Protein AF-A0A534B206-F1 (afdb_monomer)

pLDDT: mean 80.53, std 10.22, range [56.09, 91.62]

Mean predicted aligned error: 13.04 Å

Foldseek 3Di:
DVVVQVVVCVVVVHRDDDDDDPPPPPPQDPVRVVVVVLVVQLVVQQVVCCPDPVNVCCCVVPVDDDDSVPGDGDD

Secondary structure (DSSP, 8-state):
-HHHHHHHHHHHSS-PPP--------S--HHHHHHHHHHHHHHHHHHHHHT-HHHHHHHHHH-----GGG-----

Structure (mmCIF, N/CA/C/O backbone):
data_AF-A0A534B206-F1
#
_entry.id   AF-A0A534B206-F1
#
loop_
_atom_site.group_PDB
_atom_site.id
_atom_site.type_symbol
_atom_site.label_atom_id
_atom_site.label_alt_id
_atom_site.label_comp_id
_atom_site.label_asym_id
_atom_site.label_entity_id
_atom_site.label_seq_id
_atom_site.pdbx_PDB_ins_code
_atom_site.Cartn_x
_atom_site.Cartn_y
_atom_site.Cartn_z
_atom_site.occupancy
_atom_site.B_iso_or_equiv
_atom_site.auth_seq_id
_atom_site.auth_comp_id
_atom_site.auth_asym_id
_atom_site.auth_atom_id
_atom_site.pdbx_PDB_model_num
ATOM 1 N N . GLU A 1 1 ? -33.189 6.472 30.060 1.00 59.25 1 GLU A N 1
ATOM 2 C CA . GLU A 1 1 ? -33.027 7.815 29.473 1.00 59.25 1 GLU A CA 1
ATOM 3 C C . GLU A 1 1 ? -33.605 8.916 30.365 1.00 59.25 1 GLU A C 1
ATOM 5 O O . GLU A 1 1 ? -32.849 9.692 30.938 1.00 59.25 1 GLU A O 1
ATOM 10 N N . GLU A 1 2 ? -34.918 8.906 30.605 1.00 64.06 2 GLU A N 1
ATOM 11 C CA . GLU A 1 2 ? -35.642 9.965 31.333 1.00 64.06 2 GLU A CA 1
ATOM 12 C C . GLU A 1 2 ? -35.176 10.197 32.780 1.00 64.06 2 GLU A C 1
ATOM 14 O O . GLU A 1 2 ? -35.105 11.336 33.238 1.00 64.06 2 GLU A O 1
ATOM 19 N N . LYS A 1 3 ? -34.793 9.133 33.502 1.00 70.88 3 LYS A N 1
ATOM 20 C CA . LYS A 1 3 ? -34.283 9.254 34.881 1.00 70.88 3 LYS A CA 1
ATOM 21 C C . LYS A 1 3 ? -32.966 10.036 34.960 1.00 70.88 3 LYS A C 1
ATOM 23 O O . LYS A 1 3 ? -32.755 10.753 35.933 1.00 70.88 3 LYS A O 1
ATOM 28 N N . LEU A 1 4 ? -32.101 9.919 33.949 1.00 71.88 4 LEU A N 1
ATOM 29 C CA . LEU A 1 4 ? -30.810 10.613 33.924 1.00 71.88 4 LEU A CA 1
ATOM 30 C C . LEU A 1 4 ? -30.989 12.089 33.550 1.00 71.88 4 LEU A C 1
ATOM 32 O O . LEU A 1 4 ? -30.405 12.954 34.196 1.00 71.88 4 LEU A O 1
ATOM 36 N N . ALA A 1 5 ? -31.866 12.379 32.582 1.00 72.88 5 ALA A N 1
ATOM 37 C CA . ALA A 1 5 ? -32.229 13.750 32.217 1.00 72.88 5 ALA A CA 1
ATOM 38 C C . ALA A 1 5 ? -32.845 14.502 33.405 1.00 72.88 5 ALA A C 1
ATOM 40 O O . ALA A 1 5 ? -32.464 15.638 33.686 1.00 72.88 5 ALA A O 1
ATOM 41 N N . GLN A 1 6 ? -33.752 13.853 34.149 1.00 73.88 6 GLN A N 1
ATOM 42 C CA . GLN A 1 6 ? -34.352 14.438 35.350 1.00 73.88 6 GLN A CA 1
ATOM 43 C C . GLN A 1 6 ? -33.337 14.650 36.474 1.00 73.88 6 GLN A C 1
ATOM 45 O O . GLN A 1 6 ? -33.390 15.680 37.141 1.00 73.88 6 GLN A O 1
ATOM 50 N N . ALA A 1 7 ? -32.417 13.709 36.697 1.00 78.06 7 ALA A N 1
ATOM 51 C CA . ALA A 1 7 ? -31.383 13.859 37.720 1.00 78.06 7 ALA A CA 1
ATOM 52 C C . ALA A 1 7 ? -30.438 15.030 37.404 1.00 78.06 7 ALA A C 1
ATOM 54 O O . ALA A 1 7 ? -30.158 15.842 38.283 1.00 78.06 7 ALA A O 1
ATOM 55 N N . LEU A 1 8 ? -30.013 15.163 36.145 1.00 75.31 8 LEU A N 1
ATOM 56 C CA . LEU A 1 8 ? -29.141 16.254 35.707 1.00 75.31 8 LEU A CA 1
ATOM 57 C C . LEU A 1 8 ? -29.865 17.603 35.711 1.00 75.31 8 LEU A C 1
ATOM 59 O O . LEU A 1 8 ? -29.311 18.580 36.200 1.00 75.31 8 LEU A O 1
ATOM 63 N N . SER A 1 9 ? -31.126 17.652 35.278 1.00 77.88 9 SER A N 1
ATOM 64 C CA . SER A 1 9 ? -31.919 18.889 35.333 1.00 77.88 9 SER A CA 1
ATOM 65 C C . SER A 1 9 ? -32.165 19.356 36.773 1.00 77.88 9 SER A C 1
ATOM 67 O O . SER A 1 9 ? -32.143 20.548 37.054 1.00 77.88 9 SER A O 1
ATOM 69 N N . ARG A 1 10 ? -32.342 18.425 37.725 1.00 77.44 10 ARG A N 1
ATOM 70 C CA . ARG A 1 10 ? -32.438 18.755 39.160 1.00 77.44 10 ARG A CA 1
ATOM 71 C C . ARG A 1 10 ? -31.111 19.236 39.747 1.00 77.44 10 ARG A C 1
ATOM 73 O O . ARG A 1 10 ? -31.132 20.074 40.638 1.00 77.44 10 ARG A O 1
ATOM 80 N N . TYR A 1 11 ? -29.985 18.704 39.272 1.00 72.69 11 TYR A N 1
ATOM 81 C CA . TYR A 1 11 ? -28.652 19.100 39.730 1.00 72.69 11 TYR A CA 1
ATOM 82 C C . TYR A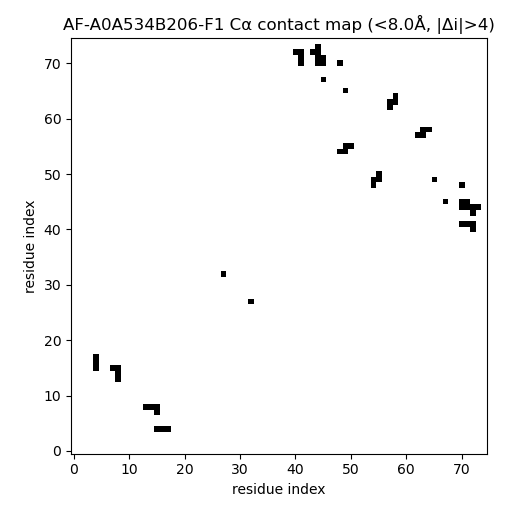 1 11 ? -28.238 20.481 39.203 1.00 72.69 11 TYR A C 1
ATOM 84 O O . TYR A 1 11 ? -27.694 21.283 39.954 1.00 72.69 11 TYR A O 1
ATOM 92 N N . PHE A 1 12 ? -28.526 20.774 37.932 1.00 77.25 12 PHE A N 1
ATOM 93 C CA . PHE A 1 12 ? -28.175 22.045 37.292 1.00 77.25 12 PHE A CA 1
ATOM 94 C C . PHE A 1 12 ? -29.250 23.135 37.438 1.00 77.25 12 PHE A C 1
ATOM 96 O O . PHE A 1 12 ? -28.983 24.287 37.119 1.00 77.25 12 PHE A O 1
ATOM 103 N N . GLY A 1 13 ? -30.447 22.797 37.934 1.00 74.44 13 GLY A N 1
ATOM 104 C CA . GLY A 1 13 ? -31.543 23.750 38.162 1.00 74.44 13 GLY A CA 1
ATOM 105 C C . GLY A 1 13 ? -32.250 24.234 36.890 1.00 74.44 13 GLY A C 1
ATOM 106 O O . GLY A 1 13 ? -33.162 25.053 36.974 1.00 74.44 13 GLY A O 1
ATOM 107 N N . GLU A 1 14 ? -31.870 23.709 35.727 1.00 77.88 14 GLU A N 1
ATOM 108 C CA . GLU A 1 14 ? -32.372 24.096 34.409 1.00 77.88 14 GLU A CA 1
ATOM 109 C C . GLU A 1 14 ? -32.687 22.850 33.564 1.00 77.88 14 GLU A C 1
ATOM 111 O O . GLU A 1 14 ? -32.116 21.780 33.799 1.00 77.88 14 GLU A O 1
ATOM 116 N N . PRO A 1 15 ? -33.608 22.937 32.585 1.00 72.81 15 PRO A N 1
ATOM 117 C CA . PRO A 1 15 ? -33.945 21.802 31.733 1.00 72.81 15 PRO A CA 1
ATOM 118 C C . PRO A 1 15 ? -32.765 21.425 30.822 1.00 72.81 15 PRO A C 1
ATOM 120 O O . PRO A 1 15 ? -32.432 22.146 29.883 1.00 72.81 15 PRO A O 1
ATOM 123 N N . VAL A 1 16 ? -32.159 20.258 31.064 1.00 73.56 16 VAL A N 1
ATOM 124 C CA . VAL A 1 16 ? -31.043 19.732 30.259 1.00 73.56 16 VAL A CA 1
ATOM 125 C C . VAL A 1 16 ? -31.576 18.786 29.182 1.00 73.56 16 VAL A C 1
ATOM 127 O O . VAL A 1 16 ? -32.234 17.788 29.484 1.00 73.56 16 VAL A O 1
ATOM 130 N N . ARG A 1 17 ? -31.259 19.064 27.911 1.00 76.69 17 ARG A N 1
ATOM 131 C CA . ARG A 1 17 ? -31.503 18.130 26.802 1.00 76.69 17 ARG A CA 1
ATOM 132 C C . ARG A 1 17 ? -30.360 17.115 26.739 1.00 76.69 17 ARG A C 1
ATOM 134 O O . ARG A 1 17 ? -29.216 17.493 26.514 1.00 76.69 17 ARG A O 1
ATOM 141 N N . LEU A 1 18 ? -30.681 15.836 26.927 1.00 71.62 18 LEU A N 1
ATOM 142 C CA . LEU A 1 18 ? -29.746 14.732 26.710 1.00 71.62 18 LEU A CA 1
ATOM 143 C C . LEU A 1 18 ? -29.892 14.200 25.287 1.00 71.62 18 LEU A C 1
ATOM 145 O O . LEU A 1 18 ? -31.002 13.913 24.848 1.00 71.62 18 LEU A O 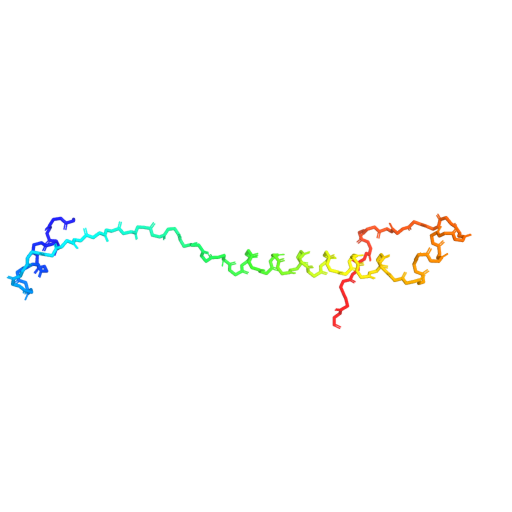1
ATOM 149 N N . GLU A 1 19 ? -28.769 14.042 24.597 1.00 75.88 19 GLU A N 1
ATOM 150 C CA . GLU A 1 19 ? -28.689 13.374 23.302 1.00 75.88 19 GLU A CA 1
ATOM 151 C C . GLU A 1 19 ? -27.696 12.215 23.423 1.00 75.88 19 GLU A C 1
ATOM 153 O O . GLU A 1 19 ? -26.513 12.417 23.703 1.00 75.88 19 GLU A O 1
ATOM 158 N N . PHE A 1 20 ? -28.183 10.985 23.264 1.00 67.38 20 PHE A N 1
ATOM 159 C CA . PHE A 1 20 ? -27.339 9.795 23.262 1.00 67.38 20 PHE A CA 1
ATOM 160 C C . PHE A 1 20 ? -26.888 9.515 21.833 1.00 67.38 20 PHE A C 1
ATOM 162 O O . PHE A 1 20 ? -27.619 8.921 21.045 1.00 67.38 20 PHE A O 1
ATOM 169 N N . GLN A 1 21 ? -25.670 9.927 21.494 1.00 66.56 21 GLN A N 1
ATOM 170 C CA . GLN A 1 21 ? -25.045 9.516 20.242 1.00 66.56 21 GLN A CA 1
ATOM 171 C C . GLN A 1 21 ? -24.280 8.213 20.459 1.00 66.56 21 GLN A C 1
ATOM 173 O O . GLN A 1 21 ? -23.227 8.181 21.096 1.00 66.56 21 GLN A O 1
ATOM 178 N N . VAL A 1 22 ? -24.804 7.121 19.900 1.00 63.72 22 VAL A N 1
ATOM 179 C CA . VAL A 1 22 ? -24.021 5.899 19.706 1.00 63.72 22 VAL A CA 1
ATOM 180 C C . VAL A 1 22 ? -23.092 6.160 18.527 1.00 63.72 22 VAL A C 1
ATOM 182 O O . VAL A 1 22 ? -23.432 5.901 17.374 1.00 63.72 22 VAL A O 1
ATOM 185 N N . LEU A 1 23 ? -21.914 6.712 18.809 1.00 61.84 23 LEU A N 1
ATOM 186 C CA . LEU A 1 23 ? -20.831 6.698 17.840 1.00 61.84 23 LEU A CA 1
ATOM 187 C C . LEU A 1 23 ? -20.428 5.233 17.665 1.00 61.84 23 LEU A C 1
ATOM 189 O O . LEU A 1 23 ? -19.770 4.650 18.527 1.00 61.84 23 LEU A O 1
ATOM 193 N N . SER A 1 24 ? -20.837 4.622 16.549 1.00 59.66 24 SER A N 1
ATOM 194 C CA . SER A 1 24 ? -20.084 3.488 16.022 1.00 59.66 24 SER A CA 1
ATOM 195 C C . SER A 1 24 ? -18.658 3.992 15.905 1.00 59.66 24 SER A C 1
ATOM 197 O O . SER A 1 24 ? -18.423 4.993 15.229 1.00 59.66 24 SER A O 1
ATOM 199 N N . ALA A 1 25 ? -17.746 3.407 16.674 1.00 56.09 25 ALA A N 1
ATOM 200 C CA . ALA A 1 25 ? -16.361 3.818 16.693 1.00 56.09 25 ALA A CA 1
ATOM 201 C C . ALA A 1 25 ? -15.823 3.782 15.254 1.00 56.09 25 ALA A C 1
ATOM 203 O O . ALA A 1 25 ? -15.425 2.739 14.752 1.00 56.09 25 ALA A O 1
ATOM 204 N N . GLY A 1 26 ? -15.796 4.945 14.601 1.00 57.72 26 GLY A N 1
ATOM 205 C CA . GLY A 1 26 ? -15.122 5.181 13.326 1.00 57.72 26 GLY A CA 1
ATOM 206 C C . GLY A 1 26 ? -13.599 5.175 13.470 1.00 57.72 26 GLY A C 1
ATOM 207 O O . GLY A 1 26 ? -12.898 5.644 12.580 1.00 57.72 26 GLY A O 1
ATOM 208 N N . ALA A 1 27 ? -13.078 4.679 14.595 1.00 62.25 27 ALA A N 1
ATOM 209 C CA . ALA A 1 27 ? -11.677 4.358 14.741 1.00 62.25 27 ALA A CA 1
ATOM 210 C C . ALA A 1 27 ? -11.456 2.999 14.074 1.00 62.25 27 ALA A C 1
ATOM 212 O O . ALA A 1 27 ? -11.923 1.971 14.571 1.00 62.25 27 ALA A O 1
ATOM 213 N N . GLU A 1 28 ? -10.765 3.003 12.931 1.00 62.47 28 GLU A N 1
ATOM 214 C CA . GLU A 1 28 ? -10.220 1.780 12.346 1.00 62.47 28 GLU A CA 1
ATOM 215 C C . GLU A 1 28 ? -9.543 0.977 13.466 1.00 62.47 28 GLU A C 1
ATOM 217 O O . GLU A 1 28 ? -8.730 1.505 14.231 1.00 62.47 28 GLU A O 1
ATOM 222 N N . THR A 1 29 ? -9.905 -0.300 13.606 1.00 78.62 29 THR A N 1
ATOM 223 C CA . THR A 1 29 ? -9.218 -1.156 14.576 1.00 78.62 29 THR A CA 1
ATOM 224 C C . THR A 1 29 ? -7.727 -1.203 14.219 1.00 78.62 29 THR A C 1
ATOM 226 O O . THR A 1 29 ? -7.379 -1.081 13.041 1.00 78.62 29 THR A O 1
ATOM 229 N N . PRO A 1 30 ? -6.815 -1.424 15.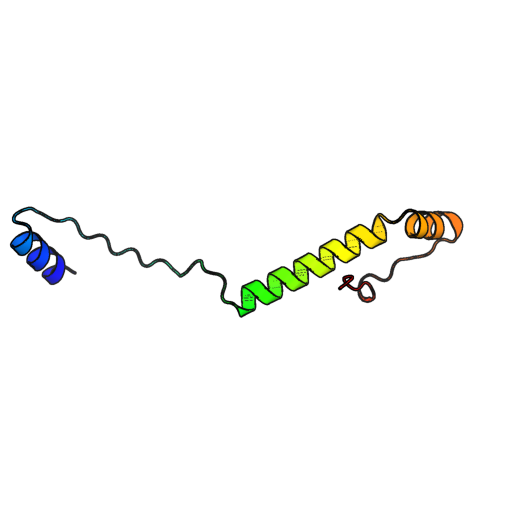180 1.00 77.94 30 PRO A N 1
ATOM 230 C CA . PRO A 1 30 ? -5.386 -1.521 14.876 1.00 77.94 30 PRO A CA 1
ATOM 231 C C . PRO A 1 30 ? -5.060 -2.520 13.752 1.00 77.94 30 PRO A C 1
ATOM 233 O O . PRO A 1 30 ? -4.158 -2.284 12.952 1.00 77.94 30 PRO A O 1
ATOM 236 N N . ALA A 1 31 ? -5.836 -3.604 13.640 1.00 83.00 31 ALA A N 1
ATOM 237 C CA . ALA A 1 31 ? -5.710 -4.578 12.558 1.00 83.00 31 ALA A CA 1
ATOM 238 C C . ALA A 1 31 ? -6.122 -4.014 11.184 1.00 83.00 31 ALA A C 1
ATOM 240 O O . ALA A 1 31 ? -5.452 -4.281 10.187 1.00 83.00 31 ALA A O 1
ATOM 241 N N . LEU A 1 32 ? -7.200 -3.223 11.125 1.00 84.88 32 LEU A N 1
ATOM 242 C CA . LEU A 1 32 ? -7.632 -2.529 9.906 1.00 84.88 32 LEU A CA 1
ATOM 243 C C . LEU A 1 32 ? -6.606 -1.473 9.478 1.00 84.88 32 LEU A C 1
ATOM 245 O O . LEU A 1 32 ? -6.218 -1.454 8.312 1.00 84.88 32 LEU A O 1
ATOM 249 N N . LEU A 1 33 ? -6.087 -0.686 10.427 1.00 86.06 33 LEU A N 1
ATOM 250 C CA . LEU A 1 33 ? -5.027 0.294 10.170 1.00 86.06 33 LEU A CA 1
ATOM 251 C C . LEU A 1 33 ? -3.769 -0.364 9.599 1.00 86.06 33 LEU A C 1
ATOM 253 O O . LEU A 1 33 ? -3.269 0.066 8.563 1.00 86.06 33 LEU A O 1
ATOM 257 N N . ALA A 1 34 ? -3.273 -1.427 10.239 1.00 86.06 34 ALA A N 1
ATOM 258 C CA . ALA A 1 34 ? -2.070 -2.124 9.789 1.00 86.06 34 ALA A CA 1
ATOM 259 C C . ALA A 1 34 ? -2.232 -2.696 8.373 1.00 86.06 34 ALA A C 1
ATOM 261 O O . ALA A 1 34 ? -1.338 -2.563 7.536 1.00 86.06 34 ALA A O 1
ATOM 262 N N . ARG A 1 35 ? -3.400 -3.283 8.082 1.00 87.56 35 ARG A N 1
ATOM 263 C CA . ARG A 1 35 ? -3.728 -3.775 6.743 1.00 87.56 35 ARG A CA 1
ATOM 264 C C . ARG A 1 35 ? -3.737 -2.642 5.718 1.00 87.56 35 ARG A C 1
ATOM 266 O O . ARG A 1 35 ? -3.107 -2.768 4.673 1.00 87.56 35 ARG A O 1
ATOM 273 N N . ARG A 1 36 ? -4.405 -1.530 6.030 1.00 88.62 36 ARG A N 1
ATOM 274 C CA . ARG A 1 36 ? -4.505 -0.368 5.143 1.00 88.62 36 ARG A CA 1
ATOM 275 C C . ARG A 1 36 ? -3.135 0.236 4.836 1.00 88.62 36 ARG A C 1
ATOM 277 O O . ARG A 1 36 ? -2.861 0.541 3.680 1.00 88.62 36 ARG A O 1
ATOM 284 N N . VAL A 1 37 ? -2.274 0.379 5.842 1.00 89.81 37 VAL A N 1
ATOM 285 C CA . VAL A 1 37 ? -0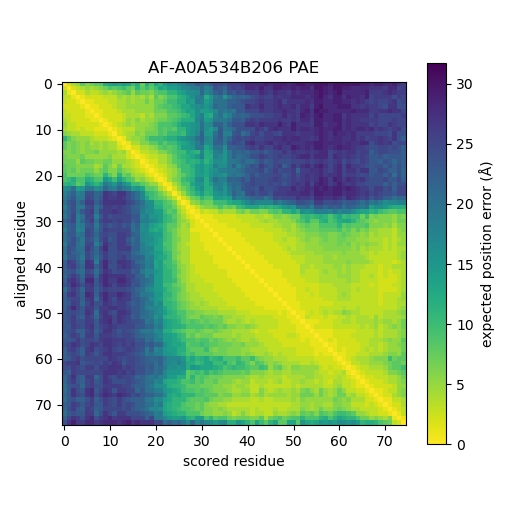.901 0.880 5.662 1.00 89.81 37 VAL A CA 1
ATOM 286 C C . VAL A 1 37 ? -0.102 -0.056 4.755 1.00 89.81 37 VAL A C 1
ATOM 288 O O . VAL A 1 37 ? 0.478 0.402 3.775 1.00 89.81 37 VAL A O 1
ATOM 291 N N . SER A 1 38 ? -0.147 -1.369 5.000 1.00 88.62 38 SER A N 1
ATOM 292 C CA . SER A 1 38 ? 0.549 -2.350 4.157 1.00 88.62 38 SER A CA 1
ATOM 293 C C . SER A 1 38 ? 0.068 -2.326 2.697 1.00 88.62 38 SER A C 1
ATOM 295 O O . SER A 1 38 ? 0.881 -2.357 1.771 1.00 88.62 38 SER A O 1
ATOM 297 N N . GLU A 1 39 ? -1.244 -2.222 2.472 1.00 90.25 39 GLU A N 1
ATOM 298 C CA . GLU A 1 39 ? -1.824 -2.098 1.129 1.00 90.25 39 GLU A CA 1
ATOM 299 C C . GLU A 1 39 ? -1.376 -0.798 0.435 1.00 90.25 39 GLU A C 1
ATOM 301 O O . GLU A 1 39 ? -1.051 -0.802 -0.756 1.00 90.25 39 GLU A O 1
ATOM 306 N N . GLN A 1 40 ? -1.297 0.312 1.176 1.00 90.88 40 GLN A N 1
ATOM 307 C CA . GLN A 1 40 ? -0.814 1.593 0.658 1.00 90.88 40 GLN A CA 1
ATOM 308 C C . GLN A 1 40 ? 0.668 1.550 0.278 1.00 90.88 40 GLN A C 1
ATOM 310 O O . GLN A 1 40 ? 1.032 2.056 -0.787 1.00 90.88 40 GLN A O 1
ATOM 315 N N . GLU A 1 41 ? 1.511 0.926 1.100 1.00 91.00 41 GLU A N 1
ATOM 316 C CA . GLU A 1 41 ? 2.939 0.750 0.823 1.00 91.00 41 GLU A CA 1
ATOM 317 C C . GLU A 1 41 ? 3.170 -0.097 -0.432 1.00 91.00 41 GLU A C 1
ATOM 319 O O . GLU A 1 41 ? 3.956 0.283 -1.302 1.00 91.00 41 GLU A O 1
ATOM 324 N N . LEU A 1 42 ? 2.433 -1.202 -0.588 1.00 89.69 42 LEU A N 1
ATOM 325 C CA . LEU A 1 42 ? 2.488 -2.036 -1.792 1.00 89.69 42 LEU A CA 1
ATOM 326 C C . LEU A 1 42 ? 2.065 -1.258 -3.043 1.00 89.69 42 LEU A C 1
ATOM 328 O O . LEU A 1 42 ? 2.742 -1.312 -4.072 1.00 89.69 42 LEU A O 1
ATOM 332 N N . ALA A 1 43 ? 0.978 -0.490 -2.960 1.00 89.94 43 ALA A N 1
ATOM 333 C CA . ALA A 1 43 ? 0.506 0.332 -4.071 1.00 89.94 43 ALA A CA 1
ATOM 334 C C . ALA A 1 43 ? 1.476 1.475 -4.418 1.00 89.94 43 ALA A C 1
ATOM 336 O O . ALA A 1 43 ? 1.594 1.866 -5.582 1.00 89.94 43 ALA A O 1
ATOM 337 N N . ALA A 1 44 ? 2.161 2.046 -3.426 1.00 90.38 44 ALA A N 1
ATOM 338 C CA . ALA A 1 44 ? 3.210 3.036 -3.645 1.00 90.38 44 ALA A CA 1
ATOM 339 C C . ALA A 1 44 ? 4.431 2.406 -4.328 1.00 90.38 44 ALA A C 1
ATOM 341 O O . ALA A 1 44 ? 4.895 2.937 -5.334 1.00 90.38 44 ALA A O 1
ATOM 342 N N . ALA A 1 45 ? 4.883 1.242 -3.855 1.00 90.31 45 ALA A N 1
ATOM 343 C CA . ALA A 1 45 ? 6.002 0.505 -4.436 1.00 90.31 45 ALA A CA 1
ATOM 344 C C . ALA A 1 45 ? 5.745 0.125 -5.900 1.00 90.31 45 ALA A C 1
ATOM 346 O O . ALA A 1 45 ? 6.593 0.349 -6.758 1.00 90.31 45 ALA A O 1
ATOM 347 N N . ARG A 1 46 ? 4.537 -0.370 -6.199 1.00 89.81 46 ARG A N 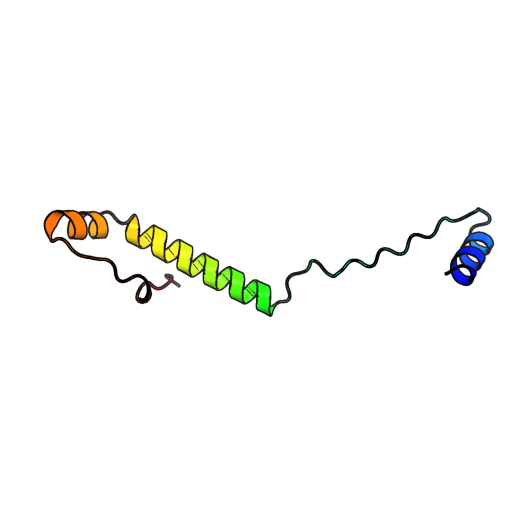1
ATOM 348 C CA . ARG A 1 46 ? 4.085 -0.680 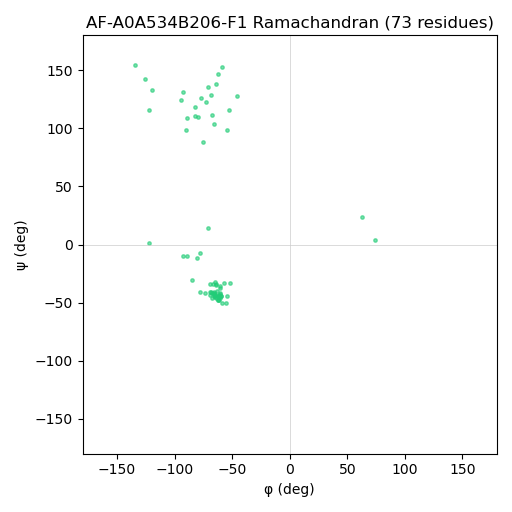-7.561 1.00 89.81 46 ARG A CA 1
ATOM 349 C C . ARG A 1 46 ? 4.211 0.530 -8.486 1.00 89.81 46 ARG A C 1
ATOM 351 O O . ARG A 1 46 ? 4.812 0.435 -9.549 1.00 89.81 46 ARG A O 1
ATOM 358 N N . ARG A 1 47 ? 3.683 1.678 -8.052 1.00 89.38 47 ARG A N 1
ATOM 359 C CA . ARG A 1 47 ? 3.726 2.927 -8.826 1.00 89.38 47 ARG A CA 1
ATOM 360 C C . ARG A 1 47 ? 5.146 3.452 -9.003 1.00 89.38 47 ARG A C 1
ATOM 362 O O . ARG A 1 47 ? 5.474 3.905 -10.091 1.00 89.38 47 ARG A O 1
ATOM 369 N N . ALA A 1 48 ? 5.968 3.396 -7.959 1.00 89.81 48 ALA A N 1
ATOM 370 C CA . ALA A 1 48 ? 7.355 3.845 -8.016 1.00 89.81 48 ALA A CA 1
ATOM 371 C C . ALA A 1 48 ? 8.187 2.988 -8.979 1.00 89.81 48 ALA A C 1
ATOM 373 O O . ALA A 1 48 ? 8.915 3.537 -9.800 1.00 89.81 48 ALA A O 1
ATOM 374 N N . PHE A 1 49 ? 8.021 1.663 -8.925 1.00 89.56 49 PHE A N 1
ATOM 375 C CA . PHE A 1 49 ? 8.686 0.730 -9.832 1.00 89.56 49 PHE A CA 1
ATOM 376 C C . PHE A 1 49 ? 8.239 0.934 -11.283 1.00 89.56 49 PHE A C 1
ATOM 378 O O . PHE A 1 49 ? 9.067 1.042 -12.182 1.00 89.56 49 PHE A O 1
A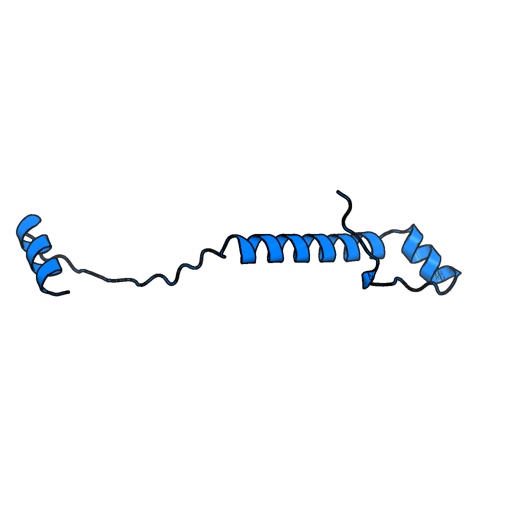TOM 385 N N . ASP A 1 50 ? 6.932 1.063 -11.525 1.00 87.44 50 ASP A N 1
ATOM 386 C CA . ASP A 1 50 ? 6.418 1.313 -12.874 1.00 87.44 50 ASP A CA 1
ATOM 387 C C . ASP A 1 50 ? 6.862 2.681 -13.422 1.00 87.44 50 ASP A C 1
ATOM 389 O O . ASP A 1 50 ? 7.067 2.814 -14.626 1.00 87.44 50 ASP A O 1
ATOM 393 N N . ALA A 1 51 ? 7.027 3.698 -12.573 1.00 88.00 51 ALA A N 1
ATOM 394 C CA . ALA A 1 51 ? 7.508 5.020 -12.978 1.00 88.00 51 ALA A CA 1
ATOM 395 C C . ALA A 1 51 ? 9.032 5.082 -13.190 1.00 88.00 51 ALA A C 1
ATOM 397 O O . ALA A 1 51 ? 9.543 6.106 -13.648 1.00 88.00 51 ALA A O 1
ATOM 398 N N . GLU A 1 52 ? 9.770 4.020 -12.858 1.00 91.62 52 GLU A N 1
ATOM 399 C CA . GLU A 1 52 ? 11.222 4.015 -12.956 1.00 91.62 52 GLU A CA 1
ATOM 400 C C . GLU A 1 52 ? 11.672 4.067 -14.433 1.00 91.62 52 GLU A C 1
ATOM 402 O O . GLU A 1 52 ? 11.256 3.227 -15.243 1.00 91.62 52 GLU A O 1
ATOM 407 N N . PRO A 1 53 ? 12.567 5.001 -14.816 1.00 90.12 53 PRO A N 1
ATOM 408 C CA . PRO A 1 53 ? 13.032 5.129 -16.199 1.00 90.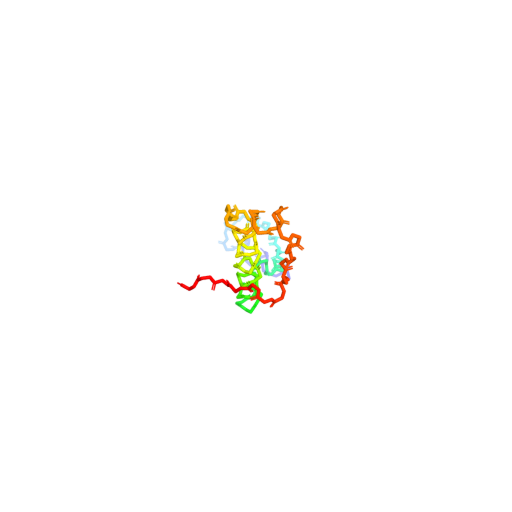12 53 PRO A CA 1
ATOM 409 C C . PRO A 1 53 ? 13.672 3.850 -16.756 1.00 90.12 53 PRO A C 1
ATOM 411 O O . PRO A 1 53 ? 13.544 3.559 -17.945 1.00 90.12 53 PRO A O 1
ATOM 414 N N . GLY A 1 54 ? 14.341 3.066 -15.904 1.00 89.88 54 GLY A N 1
ATOM 415 C CA . GLY A 1 54 ? 14.924 1.778 -16.284 1.00 89.88 54 GLY A CA 1
ATOM 416 C C . GLY A 1 54 ? 13.863 0.739 -16.652 1.00 89.88 54 GLY A C 1
ATOM 417 O O . GLY A 1 54 ? 13.994 0.060 -17.671 1.00 89.88 54 GLY A O 1
ATOM 418 N N . VAL A 1 55 ? 12.780 0.662 -15.872 1.00 88.19 55 VAL A N 1
ATOM 419 C CA . VAL A 1 55 ? 11.646 -0.237 -16.130 1.00 88.19 55 VAL A CA 1
ATOM 420 C C . VAL A 1 55 ? 10.940 0.158 -17.423 1.00 88.19 55 VAL A C 1
ATOM 422 O O . VAL A 1 55 ? 10.700 -0.703 -18.266 1.00 88.19 55 VAL A O 1
ATOM 425 N N . GLN A 1 56 ? 10.679 1.449 -17.640 1.00 89.12 56 GLN A N 1
ATOM 426 C CA . GLN A 1 56 ? 10.099 1.934 -18.899 1.00 89.12 56 GLN A CA 1
ATOM 427 C C . GLN A 1 56 ? 10.999 1.619 -20.099 1.00 89.12 56 GLN A C 1
ATOM 429 O O . GLN A 1 56 ? 10.538 1.042 -21.082 1.00 89.12 56 GLN A O 1
ATOM 434 N N . GLY A 1 57 ? 12.307 1.868 -19.984 1.00 90.44 57 GLY A N 1
ATOM 435 C CA . GLY A 1 57 ? 13.266 1.530 -21.034 1.00 90.44 57 GLY A CA 1
ATOM 436 C C . GLY A 1 57 ? 13.322 0.030 -21.346 1.00 90.44 57 GLY A C 1
ATOM 437 O O . GLY A 1 57 ? 13.431 -0.349 -22.510 1.00 90.44 57 GLY A O 1
ATOM 438 N N . LEU A 1 58 ? 13.211 -0.837 -20.334 1.00 89.94 58 LEU A N 1
ATOM 439 C CA . LEU A 1 58 ? 13.153 -2.291 -20.522 1.00 89.94 58 LEU A CA 1
ATOM 440 C C . LEU A 1 58 ? 11.858 -2.731 -21.217 1.00 89.94 58 LEU A C 1
ATOM 442 O O . LEU A 1 58 ? 11.893 -3.579 -22.111 1.00 89.94 58 LEU A O 1
ATOM 446 N N . ARG A 1 59 ? 10.722 -2.139 -20.838 1.00 89.56 59 ARG A N 1
ATOM 447 C CA . ARG A 1 59 ? 9.421 -2.400 -21.467 1.00 89.56 59 ARG A CA 1
ATOM 448 C C . ARG A 1 59 ? 9.424 -1.997 -22.939 1.00 89.56 59 ARG A C 1
ATOM 450 O O . ARG A 1 59 ? 9.029 -2.794 -23.782 1.00 89.56 59 ARG A O 1
ATOM 457 N N . GLU A 1 60 ? 9.909 -0.799 -23.250 1.00 89.06 60 GLU A N 1
ATOM 458 C CA . GLU A 1 60 ? 9.931 -0.262 -24.614 1.00 89.06 60 GLU A CA 1
ATOM 459 C C . GLU A 1 60 ? 10.928 -0.991 -25.520 1.00 89.06 60 GLU A C 1
ATOM 461 O O . GLU A 1 60 ? 10.608 -1.307 -26.664 1.00 89.06 60 GLU A O 1
ATOM 466 N N . ARG A 1 61 ? 12.139 -1.274 -25.024 1.00 89.56 61 ARG A N 1
ATOM 467 C CA . ARG A 1 61 ? 13.222 -1.832 -25.854 1.00 89.56 61 ARG A CA 1
ATOM 468 C C . ARG A 1 61 ? 13.167 -3.346 -25.992 1.00 89.56 61 ARG A C 1
ATOM 470 O O . ARG A 1 61 ? 13.614 -3.872 -27.006 1.00 89.56 61 ARG A O 1
ATOM 477 N N . PHE A 1 62 ? 12.664 -4.042 -24.976 1.00 88.75 62 PHE A N 1
ATOM 478 C CA . PHE A 1 62 ? 12.710 -5.504 -24.908 1.00 88.75 62 PHE A CA 1
ATOM 479 C C . PHE A 1 62 ? 11.327 -6.150 -24.779 1.00 88.75 62 PHE A C 1
ATOM 481 O O . PHE A 1 62 ? 11.245 -7.371 -24.668 1.00 88.75 62 PHE A O 1
ATOM 488 N N . GLY A 1 63 ? 10.240 -5.367 -24.766 1.00 88.00 63 GLY A N 1
ATOM 489 C CA . GLY A 1 63 ? 8.893 -5.898 -24.536 1.00 88.00 63 GLY A CA 1
ATOM 490 C C . GLY A 1 63 ? 8.735 -6.525 -23.149 1.00 88.00 63 GLY A C 1
ATOM 491 O O . GLY A 1 63 ? 7.897 -7.405 -22.953 1.00 88.00 63 GLY A O 1
ATOM 492 N N . ALA A 1 64 ? 9.572 -6.119 -22.188 1.00 87.62 64 ALA A N 1
ATOM 493 C CA . ALA A 1 64 ? 9.539 -6.666 -20.842 1.00 87.62 64 ALA A CA 1
ATOM 494 C C . ALA A 1 64 ? 8.185 -6.379 -20.176 1.00 87.62 64 ALA A C 1
ATOM 496 O O . ALA A 1 64 ? 7.567 -5.342 -20.409 1.00 87.62 64 ALA A O 1
ATOM 497 N N . THR A 1 65 ? 7.725 -7.294 -19.324 1.00 85.81 65 THR A N 1
ATOM 498 C CA . THR A 1 65 ? 6.482 -7.132 -18.559 1.00 85.81 65 THR A CA 1
ATOM 499 C C . THR A 1 65 ? 6.793 -7.167 -17.073 1.00 85.81 65 THR A C 1
ATOM 501 O O . THR A 1 65 ? 7.519 -8.041 -16.603 1.00 85.81 65 THR A O 1
ATOM 504 N N . VAL A 1 66 ? 6.238 -6.212 -16.329 1.00 84.44 66 VAL A N 1
ATOM 505 C CA . VAL A 1 66 ? 6.358 -6.172 -14.870 1.00 84.44 66 VAL A CA 1
ATOM 506 C C . VAL A 1 66 ? 5.406 -7.194 -14.268 1.00 84.44 66 VAL A C 1
ATOM 508 O O . VAL A 1 66 ? 4.205 -7.151 -14.537 1.00 84.44 66 VAL A O 1
ATOM 511 N N . LEU A 1 67 ? 5.935 -8.084 -13.428 1.00 88.06 67 LEU A N 1
ATOM 512 C CA . LEU A 1 67 ? 5.126 -9.004 -12.636 1.00 88.06 67 LEU A CA 1
ATOM 513 C C . LEU A 1 67 ? 4.618 -8.276 -11.378 1.00 88.06 67 LEU A C 1
ATOM 515 O O . LEU A 1 67 ? 5.413 -7.954 -10.494 1.00 88.06 67 LEU A O 1
ATOM 519 N N . PRO A 1 68 ? 3.306 -7.996 -11.279 1.00 81.12 68 PRO A N 1
ATOM 520 C CA . PRO A 1 68 ? 2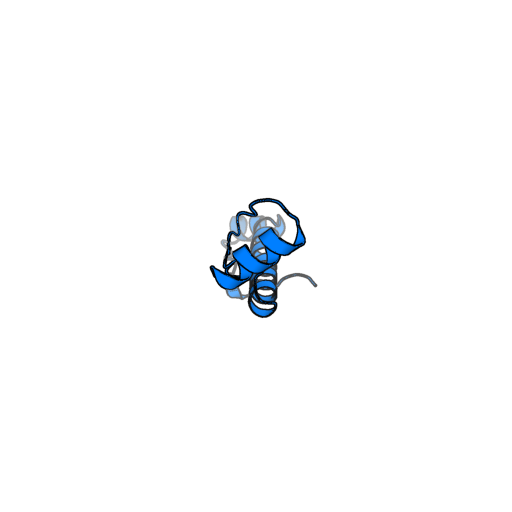.720 -7.199 -10.199 1.00 81.12 68 PRO A CA 1
ATOM 521 C C . PRO A 1 68 ? 3.045 -7.719 -8.802 1.00 81.12 68 PRO A C 1
ATOM 523 O O . PRO A 1 68 ? 3.385 -6.961 -7.896 1.00 81.12 68 PRO A O 1
ATOM 526 N N . ASP A 1 69 ? 2.935 -9.037 -8.662 1.00 84.31 69 ASP A N 1
ATOM 527 C CA . ASP A 1 69 ? 2.888 -9.733 -7.378 1.00 84.31 69 ASP A CA 1
ATOM 528 C C . ASP A 1 69 ? 4.288 -9.923 -6.777 1.00 84.31 69 ASP A C 1
ATOM 530 O O . ASP A 1 69 ? 4.450 -10.265 -5.598 1.00 84.31 69 ASP A O 1
ATOM 534 N N . THR A 1 70 ? 5.320 -9.671 -7.588 1.00 88.00 70 THR A N 1
ATOM 535 C CA . THR A 1 70 ? 6.723 -9.737 -7.182 1.00 88.00 70 THR A CA 1
ATOM 536 C C . THR A 1 70 ? 7.266 -8.388 -6.720 1.00 88.00 70 THR A C 1
ATOM 538 O O . THR A 1 70 ? 8.366 -8.347 -6.175 1.00 88.00 70 THR A O 1
ATOM 541 N N . VAL A 1 71 ? 6.524 -7.289 -6.904 1.00 86.25 71 VAL A N 1
ATOM 542 C CA . VAL A 1 71 ? 6.952 -5.968 -6.426 1.00 86.25 71 VAL A CA 1
ATOM 543 C C . VAL A 1 71 ? 6.874 -5.927 -4.898 1.00 86.25 71 VAL A C 1
ATOM 545 O O . VAL A 1 71 ? 5.920 -6.413 -4.282 1.00 86.25 71 VAL A O 1
ATOM 548 N N . ARG A 1 72 ? 7.916 -5.383 -4.266 1.00 87.75 72 ARG A N 1
ATOM 549 C CA . ARG A 1 72 ? 8.046 -5.283 -2.809 1.00 87.75 72 ARG A CA 1
ATOM 550 C C . ARG A 1 72 ? 8.305 -3.829 -2.407 1.00 87.75 72 ARG A C 1
ATOM 552 O O . ARG A 1 72 ? 9.042 -3.149 -3.119 1.00 87.75 72 ARG A O 1
ATOM 559 N N . PRO A 1 73 ? 7.743 -3.353 -1.283 1.00 84.94 73 PRO A N 1
ATOM 560 C CA . PRO A 1 73 ? 8.100 -2.054 -0.732 1.00 84.94 73 PRO A CA 1
ATOM 561 C C . PRO A 1 73 ? 9.566 -2.048 -0.300 1.00 84.94 73 PRO A C 1
ATOM 563 O O . PRO A 1 73 ? 10.052 -3.022 0.281 1.00 84.94 73 PRO A O 1
ATOM 566 N N . VAL A 1 74 ? 10.263 -0.952 -0.588 1.00 77.81 74 VAL A N 1
ATOM 567 C CA . VAL A 1 74 ? 11.592 -0.675 -0.034 1.00 77.81 74 VAL A CA 1
ATOM 568 C C . VAL A 1 74 ? 11.423 -0.305 1.441 1.00 77.81 74 VAL A C 1
ATOM 570 O O . VAL A 1 74 ? 10.633 0.583 1.756 1.00 77.81 74 VAL A O 1
ATOM 573 N N . LYS A 1 75 ? 12.098 -1.054 2.320 1.00 59.53 75 LYS A N 1
ATOM 574 C CA . LYS A 1 75 ? 12.123 -0.830 3.774 1.00 59.53 75 LYS A CA 1
ATOM 575 C C . LYS A 1 75 ? 13.021 0.338 4.149 1.00 59.53 75 LYS A C 1
ATOM 577 O O . LYS A 1 75 ? 14.056 0.505 3.466 1.00 59.53 75 LYS A O 1
#

Sequence (75 aa):
EEKLAQALSRYFGEPVRLEFQVLSAGAETPALLARRVSEQELAAARRAFDAEPGVQGLRERFGATVLPDTVRPVK

Solvent-accessible surface area (backbone atoms only — not comparable to full-atom values): 4710 Å² total; per-residue (Å²): 111,69,71,57,36,51,53,49,17,65,73,70,75,45,92,54,87,79,79,88,77,82,70,74,74,85,63,70,49,72,68,55,47,53,51,51,52,54,53,51,43,44,54,48,32,46,51,54,51,63,69,30,69,67,51,46,50,40,30,74,75,67,68,52,77,86,64,76,89,75,60,66,58,85,129

Radius of gyration: 27.55 Å; Cα contacts (8 Å, |Δi|>4): 30; chains: 1; bounding box: 51×34×66 Å